Protein AF-A0A8J5IR35-F1 (afdb_monomer)

Organism: NCBI:txid2496075

pLDDT: mean 73.38, std 15.27, range [30.56, 89.62]

Solvent-accessible surface area (backbone atoms only — not comparable to full-atom values): 7014 Å² total; per-residue (Å²): 141,69,62,66,69,52,49,53,49,53,51,51,50,46,55,56,54,47,76,75,55,86,79,83,64,80,71,76,68,34,59,66,48,50,41,59,75,70,42,31,74,39,85,84,40,56,39,79,80,33,67,66,46,52,50,49,53,54,46,35,56,53,50,31,68,78,29,72,92,69,55,68,56,63,56,59,50,49,33,72,61,48,36,64,69,53,48,49,50,52,41,59,73,37,57,85,38,82,90,26,39,70,57,37,53,54,49,53,54,47,46,53,53,52,52,50,70,74,74,109

Mean predicted aligned error: 9.5 Å

Nearest PDB structures (foldseek):
  7xvk-assembly1_B  TM=7.401E-01  e=1.042E-03  Phytophthora sojae
  5zc3-assembly1_A  TM=6.569E-01  e=1.837E-03  Phytophthora capsici
  7xvi-assembly1_A  TM=7.431E-01  e=8.187E-03  Phytophthora infestans
  5zc3-assembly1_B  TM=6.537E-01  e=1.520E-02  Phytophthora capsici

Secondary structure (DSSP, 8-state):
--HHHHHHHHHHHHHHHHHT-TTS-TTTT-HHHHHHHTTTTSTTTT-TT-HHHHHHHHHHHHHHHH-TTS---HHHHHHHHHHHHHHHHHHHHHTT-TTTHHHHHHHHHHHHHHHHHHH-

Radius of gyration: 14.6 Å; Cα contacts (8 Å, |Δi|>4): 81; chains: 1; bounding box: 34×45×30 Å

Structure (mmCIF, N/CA/C/O backbone):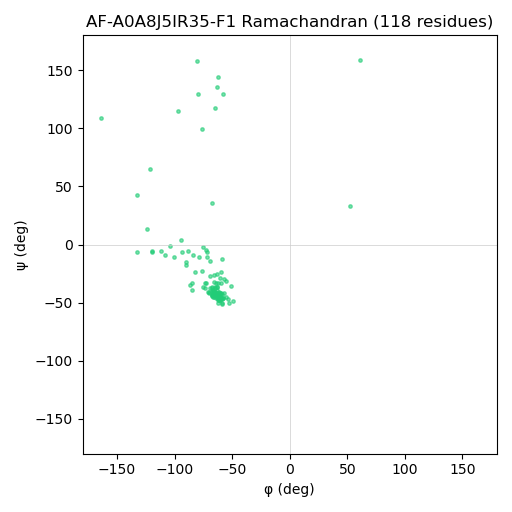
data_AF-A0A8J5IR35-F1
#
_entry.id   AF-A0A8J5IR35-F1
#
loop_
_atom_site.group_PDB
_atom_site.id
_atom_site.type_symbol
_atom_site.label_atom_id
_atom_site.label_alt_id
_atom_site.label_comp_id
_atom_site.label_a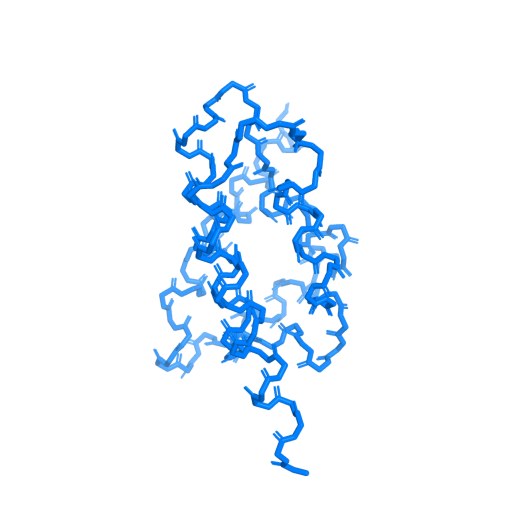sym_id
_atom_site.label_entity_id
_atom_site.label_seq_id
_atom_site.pdbx_PDB_ins_code
_atom_site.Cartn_x
_atom_site.Cartn_y
_atom_site.Cartn_z
_atom_site.occupancy
_atom_site.B_iso_or_equiv
_atom_site.auth_seq_id
_atom_site.auth_comp_id
_atom_site.auth_asym_id
_atom_site.auth_atom_id
_atom_site.pdbx_PDB_model_num
ATOM 1 N N . TRP A 1 1 ? -7.619 -23.445 6.020 1.00 39.66 1 TRP A N 1
ATOM 2 C CA . TRP A 1 1 ? -7.242 -22.423 7.021 1.00 39.66 1 TRP A CA 1
ATOM 3 C C . TRP A 1 1 ? -5.758 -22.416 7.446 1.00 39.66 1 TRP A C 1
ATOM 5 O O . TRP A 1 1 ? -5.411 -21.664 8.344 1.00 39.66 1 TRP A O 1
ATOM 15 N N . LEU A 1 2 ? -4.848 -23.136 6.765 1.00 30.56 2 LEU A N 1
ATOM 16 C CA . LEU A 1 2 ? -3.380 -23.050 6.973 1.00 30.56 2 LEU A CA 1
ATOM 17 C C . LEU A 1 2 ? -2.598 -22.602 5.721 1.00 30.56 2 LEU A C 1
ATOM 19 O O . LEU A 1 2 ? -1.397 -22.362 5.792 1.00 30.56 2 LEU A O 1
ATOM 23 N N . ASP A 1 3 ? -3.280 -22.462 4.583 1.00 41.16 3 ASP A N 1
ATOM 24 C CA . ASP A 1 3 ? -2.639 -22.235 3.285 1.00 41.16 3 ASP A CA 1
ATOM 25 C C . ASP A 1 3 ? -2.331 -20.745 3.033 1.00 41.16 3 ASP A C 1
ATOM 27 O O . ASP A 1 3 ? -1.238 -20.390 2.606 1.00 41.16 3 ASP A O 1
ATOM 31 N N . GLN A 1 4 ? -3.238 -19.846 3.432 1.00 31.77 4 GLN A N 1
ATOM 32 C CA . GLN A 1 4 ? -3.068 -18.392 3.296 1.00 31.77 4 GLN A CA 1
ATOM 33 C C . GLN A 1 4 ? -1.885 -17.851 4.125 1.00 31.77 4 GLN A C 1
ATOM 35 O O . GLN A 1 4 ? -1.012 -17.175 3.592 1.00 31.77 4 GLN A O 1
ATOM 40 N N . ARG A 1 5 ? -1.750 -18.264 5.396 1.00 36.06 5 ARG A N 1
ATOM 41 C CA . ARG A 1 5 ? -0.642 -17.829 6.274 1.00 36.06 5 ARG A CA 1
ATOM 42 C C . ARG A 1 5 ? 0.738 -18.282 5.777 1.00 36.06 5 ARG A C 1
ATOM 44 O O . ARG A 1 5 ? 1.7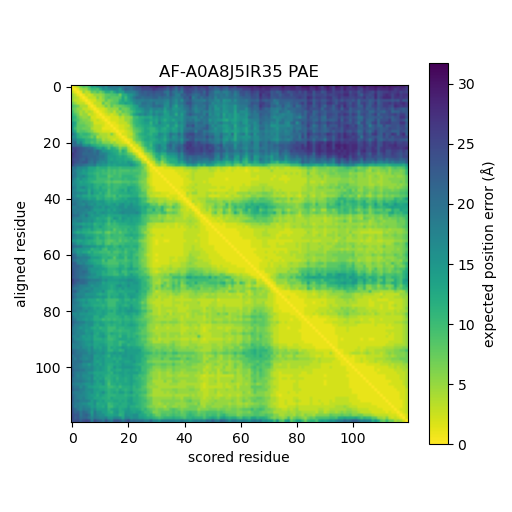20 -17.572 5.980 1.00 36.06 5 ARG A O 1
ATOM 51 N N . ARG A 1 6 ? 0.822 -19.458 5.139 1.00 39.34 6 ARG A N 1
ATOM 52 C CA . ARG A 1 6 ? 2.071 -19.979 4.556 1.00 39.34 6 ARG A CA 1
ATOM 53 C C . ARG A 1 6 ? 2.423 -19.256 3.255 1.00 39.34 6 ARG A C 1
ATOM 55 O O . ARG A 1 6 ? 3.597 -18.963 3.058 1.00 39.34 6 ARG A O 1
ATOM 62 N N . ARG A 1 7 ? 1.432 -18.892 2.432 1.00 43.00 7 ARG A N 1
ATOM 63 C CA . ARG A 1 7 ? 1.629 -18.066 1.227 1.00 43.00 7 ARG A CA 1
ATOM 64 C C . ARG A 1 7 ? 2.169 -16.675 1.571 1.00 43.00 7 ARG A C 1
ATOM 66 O O . ARG A 1 7 ? 3.207 -16.305 1.036 1.00 43.00 7 ARG A O 1
ATOM 73 N N . SER A 1 8 ? 1.583 -15.982 2.555 1.00 51.31 8 SER A N 1
ATOM 74 C CA . SER A 1 8 ? 2.063 -14.652 2.970 1.00 51.31 8 SER A CA 1
ATOM 75 C C . SER A 1 8 ? 3.473 -14.687 3.568 1.00 51.31 8 SER A C 1
ATOM 77 O O . SER A 1 8 ? 4.256 -13.770 3.358 1.00 51.31 8 SER A O 1
ATOM 79 N N . GLN A 1 9 ? 3.825 -15.740 4.317 1.00 51.53 9 GLN A N 1
ATOM 80 C CA . GLN A 1 9 ? 5.176 -15.897 4.870 1.00 51.53 9 GLN A CA 1
ATOM 81 C C . GLN A 1 9 ? 6.211 -16.145 3.770 1.00 51.53 9 GLN A C 1
ATOM 83 O O . GLN A 1 9 ? 7.258 -15.508 3.780 1.00 51.53 9 GLN A O 1
ATOM 88 N N . VAL A 1 10 ? 5.900 -16.996 2.788 1.00 53.53 10 VAL A N 1
ATOM 89 C CA . VAL A 1 10 ? 6.770 -17.210 1.622 1.00 53.53 10 VAL A CA 1
ATOM 90 C C . VAL A 1 10 ? 6.931 -15.915 0.826 1.00 53.53 10 VAL A C 1
ATOM 92 O O . VAL A 1 10 ? 8.046 -15.561 0.469 1.00 53.53 10 VAL A O 1
ATOM 95 N N . GLU A 1 11 ? 5.859 -15.158 0.615 1.00 54.72 11 GLU A N 1
ATOM 96 C CA . GLU A 1 11 ? 5.891 -13.865 -0.076 1.00 54.72 11 GLU A CA 1
ATOM 97 C C . GLU A 1 11 ? 6.686 -12.788 0.678 1.00 54.72 11 GLU A C 1
ATOM 99 O O . GLU A 1 11 ? 7.467 -12.061 0.066 1.00 54.72 11 GLU A O 1
ATOM 104 N N . ILE A 1 12 ? 6.560 -12.715 2.007 1.00 57.97 12 ILE A N 1
ATOM 105 C CA . ILE A 1 12 ? 7.360 -11.818 2.858 1.00 57.97 12 ILE A CA 1
ATOM 106 C C . ILE A 1 12 ? 8.837 -12.237 2.842 1.00 57.97 12 ILE A C 1
ATOM 108 O O . ILE A 1 12 ? 9.721 -11.385 2.733 1.00 57.97 12 ILE A O 1
ATOM 112 N N . SER A 1 13 ? 9.124 -13.540 2.901 1.00 56.53 13 SER A N 1
ATOM 113 C CA . SER A 1 13 ? 10.480 -14.076 2.760 1.00 56.53 13 SER A CA 1
ATOM 114 C C . SER A 1 13 ? 11.064 -13.794 1.377 1.00 56.53 13 SER A C 1
ATOM 116 O O . SER A 1 13 ? 12.245 -13.473 1.285 1.00 56.53 13 SER A O 1
ATOM 118 N N . LEU A 1 14 ? 10.253 -13.842 0.316 1.00 58.19 14 LEU A N 1
ATOM 119 C CA . LEU A 1 14 ? 10.661 -13.450 -1.031 1.00 58.19 14 LEU A CA 1
ATOM 120 C C . LEU A 1 14 ? 10.947 -11.950 -1.094 1.00 58.19 14 LEU A C 1
ATOM 122 O O . LEU A 1 14 ? 11.988 -11.576 -1.614 1.00 58.19 14 LEU A O 1
ATOM 126 N N . LEU A 1 15 ? 10.114 -11.095 -0.500 1.00 58.19 15 LEU A N 1
ATOM 127 C CA . LEU A 1 15 ? 10.371 -9.652 -0.407 1.00 58.19 15 LEU A CA 1
ATOM 128 C C . LEU A 1 15 ? 11.725 -9.353 0.261 1.00 58.19 15 LEU A C 1
ATOM 130 O O . LEU A 1 15 ? 12.515 -8.550 -0.239 1.00 58.19 15 LEU A O 1
ATOM 134 N N . ASN A 1 16 ? 12.007 -10.040 1.371 1.00 61.69 16 ASN A N 1
ATOM 135 C CA . ASN A 1 16 ? 13.265 -9.911 2.103 1.00 61.69 16 ASN A CA 1
ATOM 136 C C . ASN A 1 16 ? 14.446 -10.456 1.282 1.00 61.69 16 ASN A C 1
ATOM 138 O O . ASN A 1 16 ? 15.479 -9.799 1.186 1.00 61.69 16 ASN A O 1
ATOM 142 N N . ALA A 1 17 ? 14.293 -11.607 0.626 1.00 54.56 17 ALA A N 1
ATOM 143 C CA . ALA A 1 17 ? 15.321 -12.184 -0.241 1.00 54.56 17 ALA A CA 1
ATOM 144 C C . ALA A 1 17 ? 15.594 -11.326 -1.491 1.00 54.56 17 ALA A C 1
ATOM 146 O O . ALA A 1 17 ? 16.728 -11.252 -1.953 1.00 54.56 17 ALA A O 1
ATOM 147 N N . TRP A 1 18 ? 14.581 -10.635 -2.017 1.00 54.22 18 TRP A N 1
ATOM 148 C CA . TRP A 1 18 ? 14.707 -9.720 -3.152 1.00 54.22 18 TRP A CA 1
ATOM 149 C C . TRP A 1 18 ? 15.413 -8.415 -2.783 1.00 54.22 18 TRP A C 1
ATOM 151 O O . TRP A 1 18 ? 16.179 -7.907 -3.599 1.00 54.22 18 T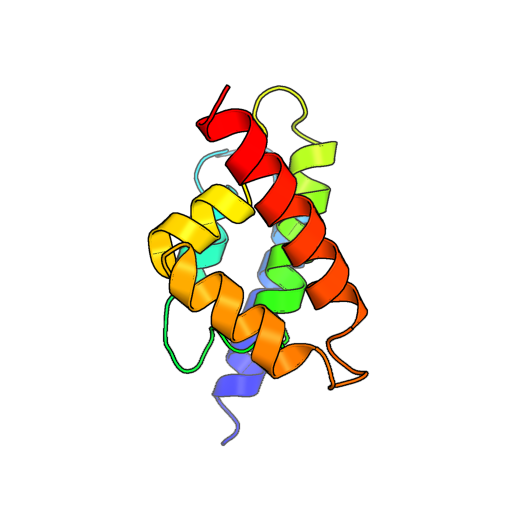RP A O 1
ATOM 161 N N . SER A 1 19 ? 15.251 -7.917 -1.549 1.00 55.38 19 SER A N 1
ATOM 162 C CA . SER A 1 19 ? 16.060 -6.793 -1.046 1.00 55.38 19 SER A CA 1
ATOM 163 C C . SER A 1 19 ? 17.566 -7.096 -1.040 1.00 55.38 19 SER A C 1
ATOM 165 O O . SER A 1 19 ? 18.376 -6.182 -1.142 1.00 55.38 19 SER A O 1
ATOM 167 N N . ALA A 1 20 ? 17.936 -8.381 -1.003 1.00 51.75 20 ALA A N 1
ATOM 168 C CA . ALA A 1 20 ? 19.317 -8.846 -1.060 1.00 51.75 20 ALA A CA 1
ATOM 169 C C . ALA A 1 20 ? 19.814 -9.201 -2.484 1.00 51.75 20 ALA A C 1
ATOM 171 O O . ALA A 1 20 ? 20.993 -9.507 -2.639 1.00 51.75 20 ALA A O 1
ATOM 172 N N . ARG A 1 21 ? 18.955 -9.195 -3.524 1.00 44.56 21 ARG A N 1
ATOM 173 C CA . ARG A 1 21 ? 19.244 -9.800 -4.851 1.00 44.56 21 ARG A CA 1
ATOM 174 C C . ARG A 1 21 ? 19.111 -8.858 -6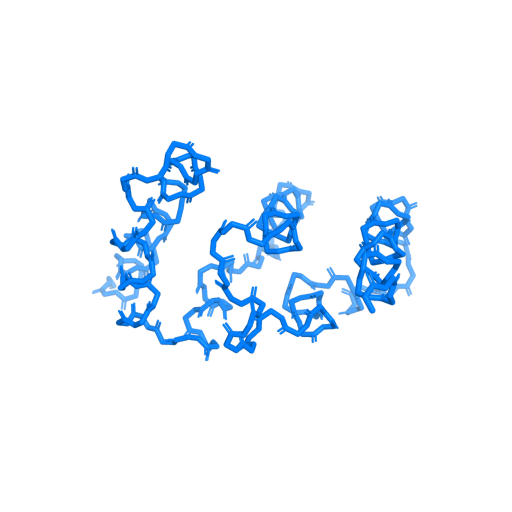.060 1.00 44.56 21 ARG A C 1
ATOM 176 O O . ARG A 1 21 ? 19.086 -9.328 -7.193 1.00 44.56 21 ARG A O 1
ATOM 183 N N . SER A 1 22 ? 19.015 -7.549 -5.865 1.00 45.09 22 SER A N 1
ATOM 184 C CA . SER A 1 22 ? 18.712 -6.528 -6.889 1.00 45.09 22 SER A CA 1
ATOM 185 C C . SER A 1 22 ? 19.784 -6.289 -7.983 1.00 45.09 22 SER A C 1
ATOM 187 O O . SER A 1 22 ? 19.936 -5.164 -8.448 1.00 45.09 22 SER A O 1
ATOM 189 N N . SER A 1 23 ? 20.506 -7.313 -8.458 1.00 47.03 23 SER A N 1
ATOM 190 C CA . SER A 1 23 ? 21.608 -7.142 -9.424 1.00 47.03 23 SER A CA 1
ATOM 191 C C . SER A 1 23 ? 21.360 -7.623 -10.864 1.00 47.03 23 SER A C 1
ATOM 193 O O . SER A 1 23 ? 22.222 -7.342 -11.693 1.00 47.03 23 SER A O 1
ATOM 195 N N . THR A 1 24 ? 20.282 -8.336 -11.228 1.00 41.88 24 THR A N 1
ATOM 196 C CA . THR A 1 24 ? 20.254 -8.972 -12.577 1.00 41.88 24 THR A CA 1
ATOM 197 C C . THR A 1 24 ? 19.006 -8.809 -13.449 1.00 41.88 24 THR A C 1
ATOM 199 O O . THR A 1 24 ? 19.079 -9.133 -14.628 1.00 41.88 24 THR A O 1
ATOM 202 N N . ASP A 1 25 ? 17.909 -8.224 -12.971 1.00 44.47 25 ASP A N 1
ATOM 203 C CA . ASP A 1 25 ? 16.799 -7.762 -13.825 1.00 44.47 25 ASP A CA 1
ATOM 204 C C . ASP A 1 25 ? 15.922 -6.796 -13.010 1.00 44.47 25 ASP A C 1
ATOM 206 O O . ASP A 1 25 ? 15.224 -7.196 -12.078 1.00 44.47 25 ASP A O 1
ATOM 210 N N . GLY A 1 26 ? 15.979 -5.503 -13.338 1.00 49.78 26 GLY A N 1
ATOM 211 C CA . GLY A 1 26 ? 15.280 -4.440 -12.608 1.00 49.78 26 GLY A CA 1
ATOM 212 C C . GLY A 1 26 ? 13.755 -4.405 -12.787 1.00 49.78 26 GLY A C 1
ATOM 213 O O . GLY A 1 26 ? 13.090 -3.622 -12.108 1.00 49.78 26 GLY A O 1
ATOM 214 N N . SER A 1 27 ? 13.172 -5.226 -13.666 1.00 48.06 27 SER A N 1
ATOM 215 C CA . SER A 1 27 ? 11.734 -5.186 -13.982 1.00 48.06 27 SER A CA 1
ATOM 216 C C . SER A 1 27 ? 10.874 -5.995 -12.998 1.00 48.06 27 SER A C 1
ATOM 218 O O . SER A 1 27 ? 9.771 -5.576 -12.629 1.00 48.06 27 SER A O 1
ATOM 220 N N . SER A 1 28 ? 11.427 -7.089 -12.474 1.00 53.72 28 SER A N 1
ATOM 221 C CA . SER A 1 28 ? 10.763 -8.028 -11.561 1.00 53.72 28 SER A CA 1
ATOM 222 C C . SER A 1 28 ? 10.684 -7.545 -10.096 1.00 53.72 28 SER A C 1
ATOM 224 O O . SER A 1 28 ? 9.941 -8.110 -9.294 1.00 53.72 28 SER A O 1
ATOM 226 N N . SER A 1 29 ? 11.400 -6.469 -9.743 1.00 68.81 29 SER A N 1
ATOM 227 C CA . SER A 1 29 ? 11.395 -5.850 -8.403 1.00 68.81 29 SER A CA 1
ATOM 228 C C . SER A 1 29 ? 10.597 -4.557 -8.304 1.00 68.81 29 SER A C 1
ATOM 230 O O . SER A 1 29 ? 10.581 -3.942 -7.248 1.00 68.81 29 SER A O 1
ATOM 232 N N . THR A 1 30 ? 9.981 -4.040 -9.366 1.00 77.56 30 THR A N 1
ATOM 233 C CA . THR A 1 30 ? 9.315 -2.73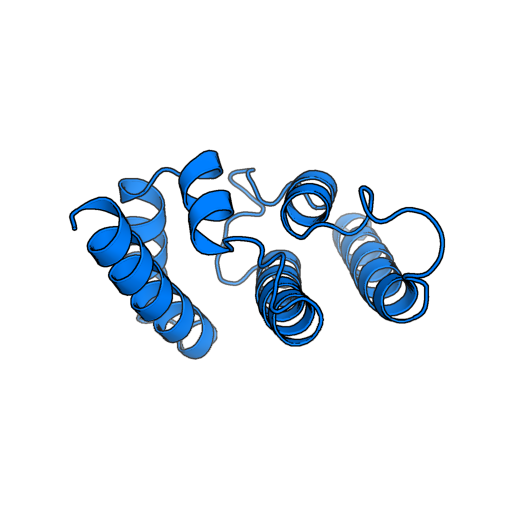5 -9.211 1.00 77.56 30 THR A CA 1
ATOM 234 C C . THR A 1 30 ? 8.180 -2.838 -8.183 1.00 77.56 30 THR A C 1
ATOM 236 O O . THR A 1 30 ? 7.478 -3.855 -8.142 1.00 77.56 30 THR A O 1
ATOM 239 N N . PRO A 1 31 ? 7.922 -1.798 -7.369 1.00 81.94 31 PRO A N 1
ATOM 240 C CA . PRO A 1 31 ? 6.787 -1.808 -6.453 1.00 81.94 31 PRO A CA 1
ATOM 241 C C . PRO A 1 31 ? 5.465 -2.166 -7.139 1.00 81.94 31 PRO A C 1
ATOM 243 O O . PRO A 1 31 ? 4.668 -2.920 -6.588 1.00 81.94 31 PRO A O 1
ATOM 246 N N . LYS A 1 32 ? 5.257 -1.733 -8.386 1.00 81.75 32 LYS A N 1
ATOM 247 C CA . LYS A 1 32 ? 4.087 -2.128 -9.181 1.00 81.75 32 LYS A CA 1
ATOM 248 C C . LYS A 1 32 ? 4.031 -3.638 -9.461 1.00 81.75 32 LYS A C 1
ATOM 250 O O . LYS A 1 32 ? 2.963 -4.233 -9.303 1.00 81.75 32 LYS A O 1
ATOM 255 N N . ALA A 1 33 ? 5.148 -4.266 -9.834 1.00 80.12 33 ALA A N 1
ATOM 256 C CA . ALA A 1 33 ? 5.222 -5.712 -10.062 1.00 80.12 33 ALA A CA 1
ATOM 257 C C . ALA A 1 33 ? 4.945 -6.509 -8.777 1.00 80.12 33 ALA A C 1
ATOM 259 O O . ALA A 1 33 ? 4.133 -7.435 -8.791 1.00 80.12 33 ALA A O 1
ATOM 260 N N . VAL A 1 34 ? 5.533 -6.088 -7.653 1.00 79.12 34 VAL A N 1
ATOM 261 C CA . VAL A 1 34 ? 5.310 -6.711 -6.338 1.00 79.12 34 VAL A CA 1
ATOM 262 C C . VAL A 1 34 ? 3.854 -6.546 -5.879 1.00 79.12 34 VAL A C 1
ATOM 264 O O . VAL A 1 34 ? 3.260 -7.471 -5.338 1.00 79.12 34 VAL A O 1
ATOM 267 N N . CYS A 1 35 ? 3.224 -5.399 -6.146 1.00 81.62 35 CYS A N 1
ATOM 268 C CA . CYS A 1 35 ? 1.802 -5.190 -5.845 1.00 81.62 35 CYS A CA 1
ATOM 269 C C . CYS A 1 35 ? 0.916 -6.217 -6.570 1.00 81.62 35 CYS A C 1
ATOM 271 O O . CYS A 1 35 ? -0.020 -6.780 -5.996 1.00 81.62 35 CYS A O 1
ATOM 273 N N . LYS A 1 36 ? 1.239 -6.472 -7.845 1.00 81.00 36 LYS A N 1
ATOM 274 C CA . LYS A 1 36 ? 0.504 -7.398 -8.706 1.00 81.00 36 LYS A CA 1
ATOM 275 C C . LYS A 1 36 ? 0.709 -8.856 -8.293 1.00 81.00 36 LYS A C 1
ATOM 277 O O . LYS A 1 36 ? -0.265 -9.608 -8.309 1.00 81.00 36 LYS A O 1
ATOM 282 N N . SER A 1 37 ? 1.928 -9.256 -7.920 1.00 79.12 37 SER A N 1
ATOM 283 C CA . SER A 1 37 ? 2.214 -10.633 -7.484 1.00 79.12 37 SER A CA 1
ATOM 284 C C . SER A 1 37 ? 1.485 -10.984 -6.187 1.00 79.12 37 SER A C 1
ATOM 286 O O . SER A 1 37 ? 0.875 -12.045 -6.112 1.00 79.12 37 SER A O 1
ATOM 288 N N . LEU A 1 38 ? 1.448 -10.044 -5.239 1.00 78.56 38 LEU A N 1
ATOM 289 C CA . LEU A 1 38 ? 0.713 -10.148 -3.974 1.00 78.56 38 LEU A CA 1
ATOM 290 C C . LEU A 1 38 ? -0.806 -9.971 -4.131 1.00 78.56 38 LEU A C 1
ATOM 292 O O . LEU A 1 38 ? -1.542 -10.038 -3.152 1.00 78.56 38 LEU A O 1
ATOM 296 N N . ARG A 1 39 ? -1.290 -9.697 -5.351 1.00 79.81 39 ARG A N 1
ATOM 297 C CA . ARG A 1 39 ? -2.714 -9.488 -5.664 1.00 79.81 39 ARG A CA 1
ATOM 298 C C . ARG A 1 39 ? -3.391 -8.449 -4.771 1.00 79.81 39 ARG A C 1
ATOM 300 O O . ARG A 1 39 ? -4.591 -8.546 -4.505 1.00 79.81 39 ARG A O 1
ATOM 307 N N . LEU A 1 40 ? -2.640 -7.430 -4.349 1.00 81.75 40 LEU A N 1
ATOM 308 C CA . LEU A 1 40 ? -3.142 -6.445 -3.390 1.00 81.75 40 LEU A CA 1
ATOM 309 C C . LEU A 1 40 ? -4.361 -5.703 -3.940 1.00 81.75 40 LEU A C 1
ATOM 311 O O . LEU A 1 40 ? -5.253 -5.391 -3.172 1.00 81.75 40 LEU A O 1
ATOM 315 N N . TYR A 1 41 ? -4.470 -5.559 -5.265 1.00 75.00 41 TYR A N 1
ATOM 316 C CA . TYR A 1 41 ? -5.609 -4.959 -5.968 1.00 75.00 41 TYR A CA 1
ATOM 317 C C . TYR A 1 41 ? -6.976 -5.641 -5.730 1.00 75.00 41 TYR A C 1
ATOM 319 O O . TYR A 1 41 ? -8.009 -5.089 -6.112 1.00 75.00 41 TYR A O 1
ATOM 327 N N . THR A 1 42 ? -7.016 -6.836 -5.136 1.00 75.50 42 THR A N 1
ATOM 328 C CA . THR A 1 42 ? -8.264 -7.567 -4.860 1.00 75.50 42 THR A CA 1
ATOM 329 C C . THR A 1 42 ? -8.976 -7.055 -3.602 1.00 75.50 42 THR A C 1
ATOM 331 O O . THR A 1 42 ? -8.377 -6.434 -2.727 1.00 75.50 42 THR A O 1
ATOM 334 N N . VAL A 1 43 ? -10.286 -7.306 -3.493 1.00 70.00 43 VAL A N 1
ATOM 335 C CA . VAL A 1 43 ? -11.110 -6.809 -2.373 1.00 70.00 43 VAL A CA 1
ATOM 336 C C . VAL A 1 43 ? -10.666 -7.369 -1.019 1.00 70.00 43 VAL A C 1
ATOM 338 O O . VAL A 1 43 ? -10.694 -6.640 -0.027 1.00 70.00 43 VAL A O 1
ATOM 341 N N . ASP A 1 44 ? -10.233 -8.626 -0.983 1.00 68.19 44 ASP A N 1
ATOM 342 C CA . ASP A 1 44 ? -9.799 -9.284 0.251 1.00 68.19 44 ASP A CA 1
ATOM 343 C C . ASP A 1 44 ? -8.431 -8.769 0.715 1.00 68.19 44 ASP A C 1
ATOM 345 O O . ASP A 1 44 ? -8.212 -8.546 1.907 1.00 68.19 44 ASP A O 1
ATOM 349 N N . GLU A 1 45 ? -7.530 -8.500 -0.233 1.00 72.56 45 GLU A N 1
ATOM 350 C CA . GLU A 1 45 ? -6.144 -8.130 0.056 1.00 72.56 45 GLU A CA 1
ATOM 351 C C . GLU A 1 45 ? -5.937 -6.610 0.207 1.00 72.56 45 GLU A C 1
ATOM 353 O O . GLU A 1 45 ? -4.953 -6.178 0.813 1.00 72.56 45 GLU A O 1
ATOM 358 N N . ARG A 1 46 ? -6.870 -5.769 -0.261 1.00 69.56 46 ARG A N 1
ATOM 359 C CA . ARG A 1 46 ? -6.758 -4.300 -0.150 1.00 69.56 46 ARG A CA 1
ATOM 360 C C . ARG A 1 46 ? -6.971 -3.754 1.263 1.00 69.56 46 ARG A C 1
ATOM 362 O O . ARG A 1 46 ? -6.854 -2.551 1.474 1.00 69.56 46 ARG A O 1
ATOM 369 N N . ARG A 1 47 ? -7.323 -4.581 2.249 1.00 78.00 47 ARG A N 1
ATOM 370 C CA . ARG A 1 47 ? -7.595 -4.104 3.612 1.00 78.00 47 ARG A CA 1
ATOM 371 C C . ARG A 1 47 ? -6.338 -3.493 4.241 1.00 78.00 47 ARG A C 1
ATOM 373 O O . ARG A 1 47 ? -5.261 -4.074 4.185 1.00 78.00 47 ARG A O 1
ATOM 380 N N . LEU A 1 48 ? -6.469 -2.343 4.906 1.00 78.06 48 LEU A N 1
ATOM 381 C CA . LEU A 1 48 ? -5.322 -1.655 5.523 1.00 78.06 48 LEU A CA 1
ATOM 382 C C . LEU A 1 48 ? -4.736 -2.395 6.740 1.00 78.06 48 LEU A C 1
ATOM 384 O O . LEU A 1 48 ? -3.617 -2.101 7.164 1.00 78.06 48 LEU A O 1
ATOM 388 N N . ASP A 1 49 ? -5.455 -3.374 7.290 1.00 76.19 49 ASP A N 1
ATOM 389 C CA . ASP A 1 49 ? -4.944 -4.300 8.301 1.00 76.19 49 ASP A CA 1
ATOM 390 C C . ASP A 1 49 ? -4.183 -5.499 7.703 1.00 76.19 49 ASP A C 1
ATOM 392 O O . ASP A 1 49 ? -3.495 -6.188 8.458 1.00 76.19 49 ASP A O 1
ATOM 396 N N . ASN A 1 50 ? -4.210 -5.699 6.377 1.00 80.25 50 ASN A N 1
ATOM 397 C CA . ASN A 1 50 ? -3.511 -6.788 5.698 1.00 80.25 50 ASN A CA 1
ATOM 398 C C . ASN A 1 50 ? 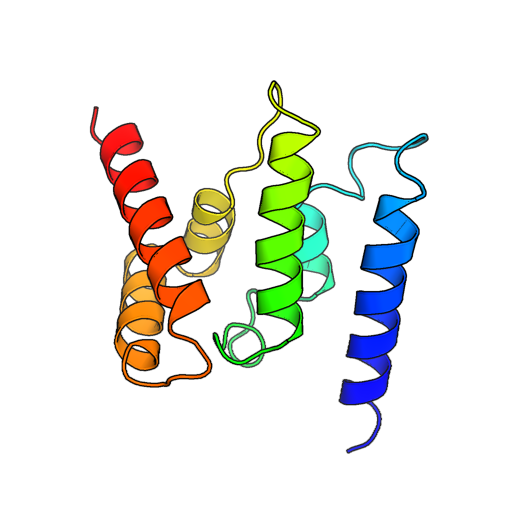-1.980 -6.649 5.824 1.00 80.25 50 ASN A C 1
ATOM 400 O O . ASN A 1 50 ? -1.401 -5.708 5.265 1.00 80.25 50 ASN A O 1
ATOM 404 N N . PRO A 1 51 ? -1.283 -7.603 6.473 1.00 80.75 51 PRO A N 1
ATOM 405 C CA . PRO A 1 51 ? 0.173 -7.591 6.596 1.00 80.75 51 PRO A CA 1
ATOM 406 C C . PRO A 1 51 ? 0.932 -7.506 5.262 1.00 80.75 51 PRO A C 1
ATOM 408 O O . PRO A 1 51 ? 2.010 -6.902 5.223 1.00 80.75 51 PRO A O 1
ATOM 411 N N . ALA A 1 52 ? 0.392 -8.070 4.175 1.00 80.94 52 ALA A N 1
ATOM 412 C CA . ALA A 1 52 ? 1.007 -8.010 2.850 1.00 80.94 52 ALA A CA 1
ATOM 413 C C . ALA A 1 52 ? 0.991 -6.578 2.292 1.00 80.94 52 ALA A C 1
ATOM 415 O O . ALA A 1 52 ? 2.026 -6.076 1.849 1.00 80.94 52 ALA A O 1
ATOM 416 N N . LEU A 1 53 ? -0.139 -5.872 2.420 1.00 81.12 53 LEU A N 1
ATOM 417 C CA . LEU A 1 53 ? -0.254 -4.470 2.017 1.00 81.12 53 LEU A CA 1
ATOM 418 C C . LEU A 1 53 ? 0.666 -3.569 2.850 1.00 81.12 53 LEU A C 1
ATOM 420 O O . LEU A 1 53 ? 1.370 -2.726 2.293 1.00 81.12 53 LEU A O 1
ATOM 424 N N . LYS A 1 54 ? 0.737 -3.789 4.172 1.00 79.19 54 LYS A N 1
ATOM 425 C CA . LYS A 1 54 ? 1.669 -3.054 5.050 1.00 79.19 54 LYS A CA 1
ATOM 426 C C . LYS A 1 54 ? 3.126 -3.258 4.624 1.00 79.19 54 LYS A C 1
ATOM 428 O O . LYS A 1 54 ? 3.891 -2.297 4.528 1.00 79.19 54 LYS A O 1
ATOM 433 N N . SER A 1 55 ? 3.505 -4.506 4.347 1.00 80.94 55 SER A N 1
ATOM 434 C CA . SER A 1 55 ? 4.855 -4.863 3.895 1.00 80.94 55 SER A CA 1
ATOM 435 C C . SER A 1 55 ? 5.193 -4.212 2.556 1.00 80.94 55 SER A C 1
ATOM 437 O O . SER A 1 55 ? 6.281 -3.658 2.398 1.00 80.94 55 SER A O 1
ATOM 439 N N . TRP A 1 56 ? 4.244 -4.214 1.621 1.00 84.06 56 TRP A N 1
ATOM 440 C CA . TRP A 1 56 ? 4.399 -3.610 0.303 1.00 84.06 56 TRP A CA 1
ATOM 441 C C . TRP A 1 56 ? 4.536 -2.079 0.345 1.00 84.06 56 TRP A C 1
ATOM 443 O O . TRP A 1 56 ? 5.377 -1.513 -0.358 1.00 84.06 56 TRP A O 1
ATOM 453 N N . ILE A 1 57 ? 3.771 -1.395 1.206 1.00 80.06 57 ILE A N 1
ATOM 454 C CA . ILE A 1 57 ? 3.910 0.056 1.424 1.00 80.06 57 ILE A CA 1
ATOM 455 C C . ILE A 1 57 ? 5.332 0.373 1.900 1.00 80.06 57 ILE A C 1
ATOM 457 O O . ILE A 1 57 ? 6.024 1.192 1.291 1.00 80.06 57 ILE A O 1
ATOM 461 N N . ARG A 1 58 ? 5.808 -0.335 2.936 1.00 77.44 58 ARG A N 1
ATOM 462 C CA . ARG A 1 58 ? 7.167 -0.156 3.474 1.00 77.44 58 ARG A CA 1
ATOM 463 C C . ARG A 1 58 ? 8.240 -0.444 2.424 1.00 77.44 58 ARG A C 1
ATOM 465 O O . ARG A 1 58 ? 9.206 0.306 2.318 1.00 77.44 58 ARG A O 1
ATOM 472 N N . TYR A 1 59 ? 8.049 -1.496 1.635 1.00 78.50 59 TYR A N 1
ATOM 473 C CA . TYR A 1 59 ? 8.928 -1.836 0.522 1.00 78.50 59 TYR A CA 1
ATOM 474 C C . TYR A 1 59 ? 9.030 -0.709 -0.501 1.00 78.50 59 TYR A C 1
ATOM 476 O O . TYR A 1 59 ? 10.128 -0.331 -0.888 1.00 78.50 59 TYR A O 1
ATOM 484 N N . THR A 1 60 ? 7.899 -0.124 -0.892 1.00 78.38 60 THR A N 1
ATOM 485 C CA . THR A 1 60 ? 7.872 0.968 -1.870 1.00 78.38 60 THR A CA 1
ATOM 486 C C . THR A 1 60 ? 8.609 2.207 -1.358 1.00 78.38 60 THR A C 1
ATOM 488 O O . THR A 1 60 ? 9.322 2.861 -2.118 1.00 78.38 60 THR A O 1
ATOM 491 N N . VAL A 1 61 ? 8.473 2.519 -0.063 1.00 76.44 61 VAL A N 1
ATOM 492 C CA . VAL A 1 61 ? 9.229 3.607 0.578 1.00 76.44 61 VAL A CA 1
ATOM 493 C C . VAL A 1 61 ? 10.730 3.345 0.495 1.00 76.44 61 VAL A C 1
ATOM 495 O O . VAL A 1 61 ? 11.479 4.236 0.102 1.00 76.44 61 VAL A O 1
ATOM 498 N N . GLU A 1 62 ? 11.171 2.137 0.839 1.00 71.75 62 GLU A N 1
ATOM 499 C CA . GLU A 1 62 ? 12.592 1.789 0.853 1.00 71.75 62 GLU A CA 1
ATOM 500 C C . GLU A 1 62 ? 13.184 1.713 -0.560 1.00 71.75 62 GLU A C 1
ATOM 502 O O . GLU A 1 62 ? 14.237 2.292 -0.823 1.00 71.75 62 GLU A O 1
ATOM 507 N N . TYR A 1 63 ? 12.445 1.127 -1.503 1.00 74.44 63 TYR A N 1
ATOM 508 C CA . TYR A 1 63 ? 12.776 1.140 -2.925 1.00 74.44 63 TYR A CA 1
ATOM 509 C C . TYR A 1 63 ? 13.002 2.573 -3.425 1.00 74.44 63 TYR A C 1
ATOM 511 O O . TYR A 1 63 ? 14.012 2.847 -4.062 1.00 74.44 63 TYR A O 1
ATOM 519 N N . ASN A 1 64 ? 12.119 3.518 -3.088 1.00 73.56 64 ASN A N 1
ATOM 520 C CA . ASN A 1 64 ? 12.238 4.911 -3.532 1.00 73.56 64 ASN A CA 1
ATOM 521 C C . ASN A 1 64 ? 13.414 5.675 -2.906 1.00 73.56 64 ASN A C 1
ATOM 523 O O . ASN A 1 64 ? 13.897 6.628 -3.519 1.00 73.56 64 ASN A O 1
ATOM 527 N N . LYS A 1 65 ? 13.870 5.295 -1.705 1.00 71.12 65 LYS A N 1
ATOM 528 C CA . LYS A 1 65 ? 15.101 5.856 -1.120 1.00 71.12 65 LYS A CA 1
ATOM 529 C C . LYS A 1 65 ? 16.337 5.381 -1.875 1.00 71.12 65 LYS A C 1
ATOM 531 O O . LYS A 1 65 ? 17.236 6.177 -2.116 1.00 71.12 65 LYS A O 1
ATOM 536 N N . GLN A 1 66 ? 16.359 4.105 -2.254 1.00 69.94 66 GLN A N 1
ATOM 537 C CA . GLN A 1 66 ? 17.466 3.499 -2.997 1.00 69.94 66 GLN A CA 1
ATOM 538 C C . GLN A 1 66 ? 17.458 3.886 -4.485 1.00 69.94 66 GLN A C 1
ATOM 540 O O . GLN A 1 66 ? 18.500 3.874 -5.129 1.00 69.94 66 GLN A O 1
ATOM 545 N N . ASN A 1 67 ? 16.297 4.280 -5.019 1.00 68.50 67 ASN A N 1
ATOM 546 C CA . ASN A 1 67 ? 16.092 4.630 -6.425 1.00 68.50 67 ASN A CA 1
ATOM 547 C C . ASN A 1 67 ? 15.581 6.079 -6.576 1.00 68.50 67 ASN A C 1
ATOM 549 O O . ASN A 1 67 ? 14.449 6.299 -7.018 1.00 68.50 67 ASN A O 1
ATOM 553 N N . PRO A 1 68 ? 16.380 7.102 -6.210 1.00 70.94 68 PRO A N 1
ATOM 554 C CA . PRO A 1 68 ? 15.920 8.490 -6.179 1.00 70.94 68 PRO A CA 1
ATOM 555 C C . PRO A 1 68 ? 15.574 9.060 -7.564 1.00 70.94 68 PRO A C 1
ATOM 557 O O . PRO A 1 68 ? 14.719 9.942 -7.645 1.00 70.94 68 PRO A O 1
ATOM 560 N N . ASN A 1 69 ? 16.190 8.536 -8.630 1.00 72.25 69 ASN A N 1
ATOM 561 C CA . ASN A 1 69 ? 15.996 8.984 -10.017 1.00 72.25 69 ASN A CA 1
ATOM 562 C C . ASN A 1 69 ? 14.865 8.235 -10.747 1.00 72.25 69 ASN A C 1
ATOM 564 O O . ASN A 1 69 ? 14.400 8.686 -11.788 1.00 72.25 69 ASN A O 1
ATOM 568 N N . THR A 1 70 ? 14.412 7.101 -10.208 1.00 68.81 70 THR A N 1
ATOM 569 C CA . THR A 1 70 ? 13.405 6.209 -10.813 1.00 68.81 70 THR A CA 1
ATOM 570 C C . THR A 1 70 ? 12.336 5.826 -9.788 1.00 68.81 70 THR A C 1
ATOM 572 O O . THR A 1 70 ? 11.919 4.672 -9.674 1.00 68.81 70 THR A O 1
ATOM 575 N N . LYS A 1 71 ? 11.890 6.813 -9.001 1.00 69.25 71 LYS A N 1
ATOM 576 C CA . LYS A 1 71 ? 10.904 6.606 -7.935 1.00 69.25 71 LYS A CA 1
ATOM 577 C C . LYS A 1 71 ? 9.610 6.024 -8.497 1.00 69.25 71 LYS A C 1
ATOM 579 O O . LYS A 1 71 ? 8.993 6.585 -9.399 1.00 69.25 71 LYS A O 1
ATOM 584 N N . SER A 1 72 ? 9.146 4.944 -7.883 1.00 72.44 72 SER A N 1
ATOM 585 C CA . SER A 1 72 ? 7.814 4.413 -8.129 1.00 72.44 72 SER A CA 1
ATOM 586 C C . SER A 1 72 ? 6.787 5.224 -7.345 1.00 72.44 72 SER A C 1
ATOM 588 O O . SER A 1 72 ? 6.905 5.403 -6.129 1.00 72.44 72 SER A O 1
ATOM 590 N N . SER A 1 73 ? 5.725 5.678 -8.009 1.00 80.50 73 SER A N 1
ATOM 591 C CA . SER A 1 73 ? 4.612 6.325 -7.314 1.00 80.50 73 SER A CA 1
ATOM 592 C C . SER A 1 73 ? 3.760 5.268 -6.610 1.00 80.50 73 SER A C 1
ATOM 594 O O . SER A 1 73 ? 2.935 4.597 -7.235 1.00 80.50 73 SER A O 1
ATOM 596 N N . MET A 1 74 ? 3.969 5.103 -5.299 1.00 82.94 74 MET A N 1
ATOM 597 C CA . MET A 1 74 ? 3.147 4.232 -4.448 1.00 82.94 74 MET A CA 1
ATOM 598 C C . MET A 1 74 ? 1.665 4.582 -4.600 1.00 82.94 74 MET A C 1
ATOM 600 O O . MET A 1 74 ? 0.845 3.720 -4.899 1.00 82.94 74 MET A O 1
ATOM 604 N N . ILE A 1 75 ? 1.341 5.870 -4.462 1.00 83.56 75 ILE A N 1
ATOM 605 C CA . ILE A 1 75 ? -0.025 6.370 -4.600 1.00 83.56 75 ILE A CA 1
ATOM 606 C C . ILE A 1 75 ? -0.516 6.250 -6.032 1.00 83.56 75 ILE A C 1
ATOM 608 O O . ILE A 1 75 ? -1.651 5.846 -6.220 1.00 83.56 75 ILE A O 1
ATOM 612 N N . GLY A 1 76 ? 0.324 6.510 -7.037 1.00 85.38 76 GLY A N 1
ATOM 613 C CA . GLY A 1 76 ? -0.056 6.292 -8.433 1.00 85.38 76 GLY A CA 1
ATOM 614 C C . GLY A 1 76 ? -0.478 4.844 -8.689 1.00 85.38 76 GLY A C 1
ATOM 615 O O . GLY A 1 76 ? -1.507 4.608 -9.307 1.00 85.38 76 GLY A O 1
ATOM 616 N N . THR A 1 77 ? 0.253 3.882 -8.119 1.00 85.44 77 THR A N 1
ATOM 617 C CA . THR A 1 77 ? -0.083 2.453 -8.209 1.00 85.44 77 THR A CA 1
ATOM 618 C C . THR A 1 77 ? -1.397 2.137 -7.485 1.00 85.44 77 THR A C 1
ATOM 620 O O . THR A 1 77 ? -2.251 1.439 -8.021 1.00 85.44 77 THR A O 1
ATOM 623 N N . LEU A 1 78 ? -1.592 2.667 -6.274 1.00 84.75 78 LEU A N 1
ATOM 624 C CA . LEU A 1 78 ? -2.819 2.451 -5.501 1.00 84.75 78 LEU A CA 1
ATOM 625 C C . LEU A 1 78 ? -4.045 3.099 -6.161 1.00 84.75 78 LEU A C 1
ATOM 627 O O . LEU A 1 78 ? -5.113 2.499 -6.176 1.00 84.75 78 LEU A O 1
ATOM 631 N N . VAL A 1 79 ? -3.898 4.295 -6.731 1.00 86.12 79 VAL A N 1
ATOM 632 C CA . VAL A 1 79 ? -4.956 4.998 -7.470 1.00 86.12 79 VAL A CA 1
ATOM 633 C C . VAL A 1 79 ? -5.295 4.265 -8.768 1.00 86.12 79 VAL A C 1
ATOM 635 O O . VAL A 1 79 ? -6.467 4.195 -9.118 1.00 86.12 79 VAL A O 1
ATOM 638 N N . GLU A 1 80 ? -4.317 3.677 -9.458 1.00 86.06 80 GLU A N 1
ATOM 6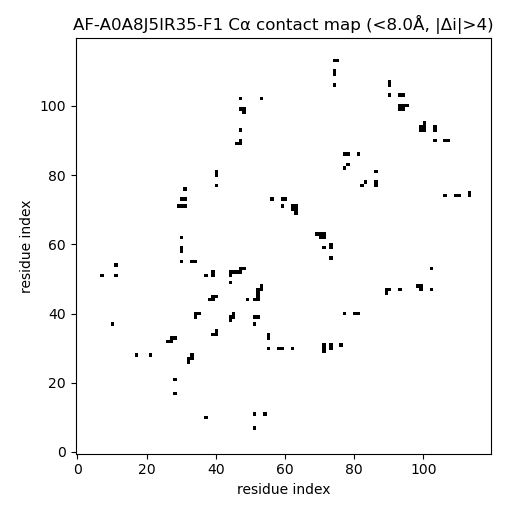39 C CA . GLU A 1 80 ? -4.562 2.854 -10.651 1.00 86.06 80 GLU A CA 1
ATOM 640 C C . GLU A 1 80 ? -5.432 1.627 -10.330 1.00 86.06 80 GLU A C 1
ATOM 642 O O . GLU A 1 80 ? -6.342 1.306 -11.089 1.00 86.06 80 GLU A O 1
ATOM 647 N N . TYR A 1 81 ? -5.202 0.971 -9.187 1.00 83.12 81 TYR A N 1
ATOM 648 C CA . TYR A 1 81 ? -5.951 -0.232 -8.807 1.00 83.12 81 TYR A CA 1
ATOM 649 C C . TYR A 1 81 ? -7.260 0.038 -8.064 1.00 83.12 81 TYR A C 1
ATOM 651 O O . TYR A 1 81 ? -8.219 -0.715 -8.223 1.00 83.12 81 TYR A O 1
ATOM 659 N N . TYR A 1 82 ? -7.313 1.081 -7.238 1.00 82.81 82 TYR A N 1
ATOM 660 C CA . TYR A 1 82 ? -8.463 1.349 -6.377 1.00 82.81 82 TYR A CA 1
ATOM 661 C C . TYR A 1 82 ? -9.237 2.593 -6.757 1.00 82.81 82 TYR A C 1
ATOM 663 O O . TYR A 1 82 ? -10.269 2.819 -6.154 1.00 82.81 82 TYR A O 1
ATOM 671 N N . SER A 1 83 ? -8.803 3.408 -7.715 1.00 86.69 83 SER A N 1
ATOM 672 C CA . SER A 1 83 ? -9.269 4.792 -7.876 1.00 86.69 83 SER A CA 1
ATOM 673 C C . SER A 1 83 ? -8.974 5.682 -6.660 1.00 86.69 83 SER A C 1
ATOM 675 O O . SER A 1 83 ? -8.792 5.236 -5.526 1.00 86.69 83 SER A O 1
ATOM 677 N N . GLU A 1 84 ? -8.957 6.991 -6.895 1.00 87.31 84 GLU A N 1
ATOM 678 C CA . GLU A 1 84 ? -8.742 7.991 -5.847 1.00 87.31 84 GLU A CA 1
ATOM 679 C C . GLU A 1 84 ? -9.858 7.970 -4.787 1.00 87.31 84 GLU A C 1
ATOM 681 O O . GLU A 1 84 ? -9.582 8.009 -3.587 1.00 87.31 84 GLU A O 1
ATOM 686 N N . GLY A 1 85 ? -11.119 7.849 -5.220 1.00 88.00 85 GLY A N 1
ATOM 687 C CA . GLY A 1 85 ? -12.283 7.901 -4.333 1.00 88.00 85 GLY A CA 1
ATOM 688 C C . GLY A 1 85 ? -12.367 6.714 -3.374 1.00 88.00 85 GLY A C 1
ATOM 689 O O . GLY A 1 85 ? -12.588 6.897 -2.177 1.00 88.00 85 GLY A O 1
ATOM 690 N N . LEU A 1 86 ? -12.142 5.496 -3.867 1.00 86.31 86 LEU A N 1
ATOM 691 C CA . LEU A 1 86 ? -12.175 4.309 -3.010 1.00 86.31 86 LEU A CA 1
ATOM 692 C C . LEU A 1 86 ? -10.929 4.228 -2.107 1.00 86.31 86 LEU A C 1
ATOM 694 O O . LEU A 1 86 ? -11.066 3.833 -0.949 1.00 86.31 86 LEU A O 1
ATOM 698 N N . LEU A 1 87 ? -9.751 4.691 -2.549 1.00 87.38 87 LEU A N 1
ATOM 699 C CA . LEU A 1 87 ? -8.591 4.826 -1.658 1.00 87.38 87 LEU A CA 1
ATOM 700 C C . LEU A 1 87 ? -8.883 5.784 -0.487 1.00 87.38 87 LEU A C 1
ATOM 702 O O . LEU A 1 87 ? -8.554 5.478 0.660 1.00 87.38 87 LEU A O 1
ATOM 706 N N . LEU A 1 88 ? -9.560 6.907 -0.750 1.00 89.62 88 LEU A N 1
ATOM 707 C CA . LEU A 1 88 ? -9.991 7.839 0.293 1.00 89.62 88 LEU A CA 1
ATOM 708 C C . LEU A 1 88 ? -10.989 7.192 1.269 1.00 89.62 88 LEU A C 1
ATOM 710 O O . LEU A 1 88 ? -10.843 7.341 2.482 1.00 89.62 88 LEU A O 1
ATOM 714 N N . GLN A 1 89 ? -11.965 6.429 0.770 1.00 88.94 89 GLN A N 1
ATOM 715 C CA . GLN A 1 89 ? -12.914 5.700 1.622 1.00 88.94 89 GLN A CA 1
ATOM 716 C C . GLN A 1 89 ? -12.215 4.678 2.526 1.00 88.94 89 GLN A C 1
ATOM 718 O O . GLN A 1 89 ? -12.537 4.587 3.710 1.00 88.94 89 GLN A O 1
ATOM 723 N N . MET A 1 90 ? -11.227 3.947 2.003 1.00 86.06 90 MET A N 1
ATOM 724 C CA . MET A 1 90 ? -10.436 2.991 2.786 1.00 86.06 90 MET A CA 1
ATOM 725 C C . MET A 1 90 ? -9.668 3.681 3.918 1.00 86.06 90 MET A C 1
ATOM 727 O O . MET A 1 90 ? -9.675 3.207 5.054 1.00 86.06 90 MET A O 1
ATOM 731 N N . ILE A 1 91 ? -9.045 4.822 3.618 1.00 88.06 91 ILE A N 1
ATOM 732 C CA . ILE A 1 91 ? -8.349 5.660 4.598 1.00 88.06 91 ILE A CA 1
ATOM 733 C C . ILE A 1 91 ? -9.315 6.132 5.695 1.00 88.06 91 ILE A C 1
ATOM 735 O O . ILE A 1 91 ? -8.985 6.043 6.877 1.00 88.06 91 ILE A O 1
ATOM 739 N N . ILE A 1 92 ? -10.507 6.614 5.323 1.00 88.94 92 ILE A N 1
ATOM 740 C CA . ILE A 1 92 ? -11.532 7.078 6.272 1.00 88.94 92 ILE A CA 1
ATOM 741 C C . ILE A 1 92 ? -11.999 5.927 7.170 1.00 88.94 92 ILE A C 1
ATOM 743 O O . ILE A 1 92 ? -12.035 6.085 8.390 1.00 88.94 92 ILE A O 1
ATOM 747 N N . ALA A 1 93 ? -12.292 4.760 6.592 1.00 87.31 93 ALA A N 1
ATOM 748 C CA . ALA A 1 93 ? -12.751 3.586 7.332 1.00 87.31 93 ALA A CA 1
ATOM 749 C C . ALA A 1 93 ? -11.713 3.074 8.347 1.00 87.31 93 ALA A C 1
ATOM 751 O O . ALA A 1 93 ? -12.073 2.594 9.419 1.00 87.31 93 ALA A O 1
ATOM 752 N N . ALA A 1 94 ? -10.420 3.198 8.035 1.00 86.06 94 ALA A N 1
ATOM 753 C CA . ALA A 1 94 ? -9.334 2.750 8.904 1.00 86.06 94 ALA A CA 1
ATOM 754 C C . ALA A 1 94 ? -8.864 3.803 9.923 1.00 86.06 94 ALA A C 1
ATOM 756 O O . ALA A 1 94 ? -8.029 3.498 10.776 1.00 86.06 94 ALA A O 1
ATOM 757 N N . LYS A 1 95 ? -9.379 5.037 9.864 1.00 86.12 95 LYS A N 1
ATOM 758 C CA . LYS A 1 95 ? -8.894 6.163 10.679 1.00 86.12 95 LYS A CA 1
ATOM 759 C C . LYS A 1 95 ? -9.010 5.923 12.188 1.00 86.12 95 LYS A C 1
ATOM 761 O O . LYS A 1 95 ? -8.150 6.368 12.936 1.00 86.12 95 LYS A O 1
ATOM 766 N N . ASN A 1 96 ? -10.038 5.194 12.618 1.00 84.94 96 ASN A N 1
ATOM 767 C CA . ASN A 1 96 ? -10.317 4.945 14.036 1.00 84.94 96 ASN A CA 1
ATOM 768 C C . ASN A 1 96 ? -9.716 3.628 14.556 1.00 84.94 96 ASN A C 1
ATOM 770 O O . ASN A 1 96 ? -9.972 3.254 15.697 1.00 84.94 96 ASN A O 1
ATOM 774 N N . ASN A 1 97 ? -8.955 2.899 13.734 1.00 84.19 97 ASN A N 1
ATOM 775 C CA . ASN A 1 97 ? -8.303 1.663 14.152 1.00 84.19 97 ASN A CA 1
ATOM 776 C C . ASN A 1 97 ? -6.836 1.955 14.537 1.00 84.19 97 ASN A C 1
ATOM 778 O O . ASN A 1 97 ? -6.032 2.292 13.660 1.00 84.19 97 ASN A O 1
ATOM 782 N N . PRO A 1 98 ? -6.448 1.781 15.818 1.00 85.19 98 PRO A N 1
ATOM 783 C CA . PRO A 1 98 ? -5.081 2.046 16.278 1.00 85.19 98 PRO A CA 1
ATOM 784 C C . PRO A 1 98 ? -4.015 1.243 15.517 1.00 85.19 98 PRO A C 1
ATOM 786 O O . PRO A 1 98 ? -2.904 1.712 15.291 1.00 85.19 98 PRO A O 1
ATOM 789 N N . ASN A 1 99 ? -4.359 0.046 15.026 1.00 82.31 99 ASN A N 1
ATOM 790 C CA . ASN A 1 99 ? -3.430 -0.804 14.274 1.00 82.31 99 ASN A CA 1
ATOM 791 C C . ASN A 1 99 ? -3.121 -0.283 12.859 1.00 82.31 99 ASN A C 1
ATOM 793 O O . ASN A 1 99 ? -2.244 -0.833 12.177 1.00 82.31 99 ASN A O 1
ATOM 797 N N . THR A 1 100 ? -3.859 0.720 12.380 1.00 82.38 100 THR A N 1
ATOM 798 C CA . THR A 1 100 ? -3.724 1.294 11.033 1.00 82.38 100 THR A CA 1
ATOM 799 C C . THR A 1 100 ? -3.363 2.776 11.034 1.00 82.38 100 THR A C 1
ATOM 801 O O . THR A 1 100 ? -3.038 3.295 9.971 1.00 82.38 100 THR A O 1
ATOM 804 N N . GLU A 1 101 ? -3.333 3.439 12.192 1.00 86.62 101 GLU A N 1
ATOM 805 C CA . GLU A 1 101 ? -3.092 4.883 12.346 1.00 86.62 101 GLU A CA 1
ATOM 806 C C . GLU A 1 101 ? -1.855 5.386 11.583 1.00 86.62 101 GLU A C 1
ATOM 808 O O . GLU A 1 101 ? -1.924 6.346 10.807 1.00 86.62 101 GLU A O 1
ATOM 813 N N . LYS A 1 102 ? -0.723 4.689 11.739 1.00 84.06 102 LYS A N 1
ATOM 814 C CA . LYS A 1 102 ? 0.533 5.054 11.07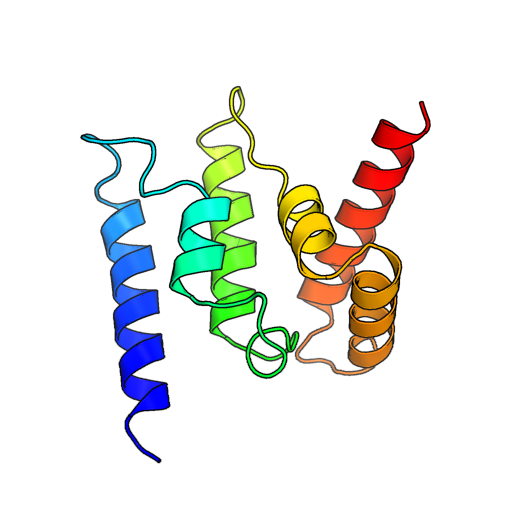1 1.00 84.06 102 LYS A CA 1
ATOM 815 C C . LYS A 1 102 ? 0.412 5.013 9.544 1.00 84.06 102 LYS A C 1
ATOM 817 O O . LYS A 1 102 ? 0.789 5.964 8.867 1.00 84.06 102 LYS A O 1
ATOM 822 N N . ILE A 1 103 ? -0.150 3.930 9.005 1.00 81.81 103 ILE A N 1
ATOM 823 C CA . ILE A 1 103 ? -0.315 3.751 7.555 1.00 81.81 103 ILE A CA 1
ATOM 824 C C . ILE A 1 103 ? -1.356 4.719 6.996 1.00 81.81 103 ILE A C 1
ATOM 826 O O . ILE A 1 103 ? -1.159 5.262 5.915 1.00 81.81 103 ILE A O 1
ATOM 830 N N . VAL A 1 104 ? -2.435 4.979 7.737 1.00 87.44 104 VAL A N 1
ATOM 831 C CA . VAL A 1 104 ? -3.446 5.979 7.372 1.00 87.44 104 VAL A CA 1
ATOM 832 C C . VAL A 1 104 ? -2.800 7.353 7.208 1.00 87.44 104 VAL A C 1
ATOM 834 O O . VAL A 1 104 ? -3.028 8.007 6.193 1.00 87.44 104 VAL A O 1
ATOM 837 N N . SER A 1 105 ? -1.945 7.760 8.148 1.00 87.44 105 SER A N 1
ATOM 838 C CA . SER A 1 105 ? -1.247 9.051 8.101 1.00 87.44 105 SER A CA 1
ATOM 839 C C . SER A 1 105 ? -0.294 9.155 6.903 1.00 87.44 105 SER A C 1
ATOM 841 O O . SER A 1 105 ? -0.272 10.165 6.195 1.00 87.44 105 SER A O 1
ATOM 843 N N . GLU A 1 106 ? 0.469 8.093 6.633 1.00 84.56 106 GLU A N 1
ATOM 844 C CA . GLU A 1 106 ? 1.376 8.018 5.481 1.00 84.56 106 GLU A CA 1
ATOM 845 C C . GLU A 1 106 ? 0.613 8.083 4.147 1.00 84.56 106 GLU A C 1
ATOM 847 O O . GLU A 1 106 ? 0.985 8.856 3.258 1.00 84.56 106 GLU A O 1
ATOM 852 N N . LEU A 1 107 ? -0.485 7.329 4.023 1.00 86.31 107 LEU A N 1
ATOM 853 C CA . LEU A 1 107 ? -1.323 7.310 2.824 1.00 86.31 107 LEU A CA 1
ATOM 854 C C . LEU A 1 107 ? -2.030 8.647 2.592 1.00 86.31 107 LEU A C 1
ATOM 856 O O . LEU A 1 107 ? -2.053 9.118 1.458 1.00 86.31 107 LEU A O 1
ATOM 860 N N . GLN A 1 108 ? -2.554 9.292 3.639 1.00 89.06 108 GLN A N 1
ATOM 861 C CA . GLN A 1 108 ? -3.165 10.623 3.537 1.00 89.06 108 GLN A CA 1
ATOM 862 C C . GLN A 1 108 ? -2.173 11.652 3.004 1.00 89.06 108 GLN A C 1
ATOM 864 O O . GLN A 1 108 ? -2.466 12.349 2.032 1.00 89.06 108 GLN A O 1
ATOM 869 N N . ARG A 1 109 ? -0.975 11.718 3.598 1.00 88.00 109 ARG A N 1
ATOM 870 C CA . ARG A 1 109 ? 0.070 12.650 3.162 1.00 88.00 109 ARG A CA 1
ATOM 871 C C . ARG A 1 109 ? 0.449 12.414 1.704 1.00 88.00 109 ARG A C 1
ATOM 873 O O . ARG A 1 109 ? 0.549 13.362 0.930 1.00 88.00 109 ARG A O 1
ATOM 880 N N . ALA A 1 110 ? 0.671 11.158 1.330 1.00 85.19 110 ALA A N 1
ATOM 881 C CA . ALA A 1 110 ? 1.081 10.820 -0.023 1.00 85.19 110 ALA A CA 1
ATOM 882 C C . ALA A 1 110 ? -0.035 11.095 -1.049 1.00 85.19 110 ALA A C 1
ATOM 884 O O . ALA A 1 110 ? 0.261 11.568 -2.147 1.00 85.19 110 ALA A O 1
ATOM 885 N N . LEU A 1 111 ? -1.303 10.850 -0.696 1.00 86.81 111 LEU A N 1
ATOM 886 C CA . LEU A 1 111 ? -2.453 11.136 -1.556 1.00 86.81 111 LEU A CA 1
ATOM 887 C C . LEU A 1 111 ? -2.603 12.637 -1.824 1.00 86.81 111 LEU A C 1
ATOM 889 O O . LEU A 1 111 ? -2.784 13.031 -2.974 1.00 86.81 111 LEU A O 1
ATOM 893 N N . LEU A 1 112 ? -2.444 13.471 -0.792 1.00 88.50 112 LEU A N 1
ATOM 894 C CA . LEU A 1 112 ? -2.469 14.929 -0.930 1.00 88.50 112 LEU A CA 1
ATOM 895 C C . LEU A 1 112 ? -1.354 15.432 -1.855 1.00 88.50 112 LEU A C 1
ATOM 897 O O . LEU A 1 112 ? -1.616 16.208 -2.770 1.00 88.50 112 LEU A O 1
ATOM 901 N N . LEU A 1 113 ? -0.117 14.961 -1.660 1.00 86.56 113 LEU A N 1
ATOM 902 C CA . LEU A 1 113 ? 1.011 15.341 -2.517 1.00 86.56 113 LEU A CA 1
ATOM 903 C C . LEU A 1 113 ? 0.779 14.933 -3.977 1.00 86.56 113 LEU A C 1
ATOM 905 O O . LEU A 1 113 ? 1.020 15.727 -4.881 1.00 86.56 113 LEU A O 1
ATOM 909 N N . TYR A 1 114 ? 0.261 13.725 -4.205 1.00 85.62 114 TYR A N 1
ATOM 910 C CA . TYR A 1 114 ? -0.082 13.246 -5.543 1.00 85.62 114 TYR A CA 1
ATOM 911 C C . TYR A 1 114 ? -1.152 14.119 -6.222 1.00 85.62 114 TYR A C 1
ATOM 913 O O . TYR A 1 114 ? -1.004 14.469 -7.392 1.00 85.62 114 TYR A O 1
ATOM 921 N N . GLN A 1 115 ? -2.205 14.509 -5.495 1.00 85.69 115 GLN A N 1
ATOM 922 C CA . GLN A 1 115 ? -3.260 15.387 -6.014 1.00 85.69 115 GLN A CA 1
ATOM 923 C C . GLN A 1 115 ? -2.735 16.781 -6.366 1.00 85.69 115 GLN A C 1
ATOM 925 O O . GLN A 1 115 ? -3.117 17.319 -7.404 1.00 85.69 115 GLN A O 1
ATOM 930 N N . ILE A 1 116 ? -1.866 17.357 -5.528 1.00 88.50 116 ILE A N 1
ATOM 931 C CA . ILE A 1 116 ? -1.254 18.669 -5.776 1.00 88.50 116 ILE A CA 1
ATOM 932 C C . ILE A 1 116 ? -0.419 18.616 -7.056 1.00 88.50 116 ILE A C 1
ATOM 934 O O . ILE A 1 116 ? -0.642 19.424 -7.949 1.00 88.50 116 ILE A O 1
ATOM 938 N N . SER A 1 117 ? 0.464 17.620 -7.189 1.00 85.81 117 SER A N 1
ATOM 939 C CA . SER A 1 117 ? 1.305 17.461 -8.383 1.00 85.81 117 SER A CA 1
ATOM 940 C C . SER A 1 117 ? 0.519 17.190 -9.666 1.00 85.81 117 SER A C 1
ATOM 942 O O . SER A 1 117 ? 1.017 17.462 -10.749 1.00 85.81 117 SER A O 1
ATOM 944 N N . ARG A 1 118 ? -0.688 16.619 -9.575 1.00 82.81 118 ARG A N 1
ATOM 945 C CA . ARG A 1 118 ? -1.543 16.358 -10.743 1.00 82.81 118 ARG A CA 1
ATOM 946 C C . ARG A 1 118 ? -2.345 17.592 -11.183 1.00 82.81 118 ARG A C 1
ATOM 948 O O . ARG A 1 118 ? -2.807 17.634 -12.319 1.00 82.81 118 ARG A O 1
ATOM 955 N N . ARG A 1 119 ? -2.585 18.539 -10.272 1.00 80.00 119 ARG A N 1
ATOM 956 C CA . ARG A 1 119 ? -3.414 19.736 -10.503 1.00 80.00 119 ARG A CA 1
ATOM 957 C C . ARG A 1 119 ? -2.593 21.003 -10.778 1.00 80.00 119 ARG A C 1
ATOM 959 O O . ARG A 1 119 ? -3.196 22.008 -11.141 1.00 80.00 119 ARG A O 1
ATOM 966 N N . SER A 1 120 ? -1.277 20.960 -10.563 1.00 67.19 120 SER A N 1
ATOM 967 C CA . SER A 1 120 ? -0.305 22.013 -10.895 1.00 67.19 120 SER A CA 1
ATOM 968 C C . SER A 1 120 ? 0.167 21.906 -12.336 1.00 67.19 120 SER A C 1
ATOM 970 O O . SER A 1 120 ? 0.279 22.962 -12.987 1.00 67.19 120 SER A O 1
#

Foldseek 3Di:
DVPVVVVLVVLLVVLVVCVVVCDDDVPCLALLNSCVVQVCLDPVNVQLLRPSVVSSVVSLVVVCVVVVPDRDLPLVSVCVSQNLVRLVVNLVVCCPPPSRVVVSVVNVVSSVVVVVVVVD

Sequence (120 aa):
WLDQRRRSQVEISLLNAWSARSSTDGSSSTPKAVCKSLRLYTVDERRLDNPALKSWIRYTVEYNKQNPNTKSSMIGTLVEYYSEGLLLQMIIAAKNNPNTEKIVSELQRALLLYQISRRS